Protein AF-A0A3F3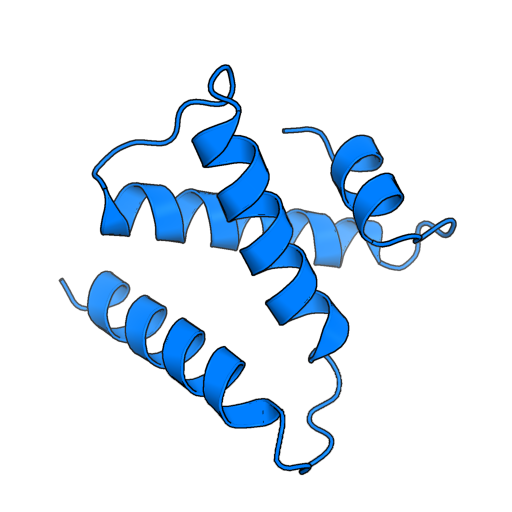AGH7-F1 (afdb_monomer_lite)

Structure (mmCIF, N/CA/C/O backbone):
data_AF-A0A3F3AGH7-F1
#
_entry.id   AF-A0A3F3AGH7-F1
#
loop_
_atom_site.group_PDB
_atom_site.id
_atom_site.type_symbol
_atom_site.label_atom_id
_atom_site.label_alt_id
_atom_site.label_comp_id
_atom_site.label_asym_id
_atom_site.label_entity_id
_atom_site.label_seq_id
_atom_site.pdbx_PDB_ins_code
_atom_site.Cartn_x
_atom_site.Cartn_y
_atom_site.Cartn_z
_atom_site.occupancy
_atom_site.B_iso_or_equiv
_atom_site.auth_seq_id
_atom_site.auth_comp_id
_atom_site.auth_asym_id
_atom_site.auth_atom_id
_atom_site.pdbx_PDB_model_num
ATOM 1 N N . MET A 1 1 ? -6.786 8.535 -3.350 1.00 78.88 1 MET A N 1
ATOM 2 C CA . MET A 1 1 ? -5.350 8.224 -3.468 1.00 78.88 1 MET A CA 1
ATOM 3 C C . MET A 1 1 ? -5.157 7.713 -4.870 1.00 78.88 1 MET A C 1
ATOM 5 O O . MET A 1 1 ? -5.827 6.753 -5.227 1.00 78.88 1 MET A O 1
ATOM 9 N N . ASP A 1 2 ? -4.344 8.409 -5.652 1.00 90.12 2 ASP A N 1
ATOM 10 C CA . ASP A 1 2 ? -4.205 8.160 -7.084 1.00 90.12 2 ASP A CA 1
ATOM 11 C C . ASP A 1 2 ? -2.993 7.269 -7.393 1.00 90.12 2 ASP A C 1
ATOM 13 O O . ASP A 1 2 ? -1.967 7.349 -6.707 1.00 90.12 2 ASP A O 1
ATOM 17 N N . LEU A 1 3 ? -3.118 6.427 -8.422 1.00 93.88 3 LEU A N 1
ATOM 18 C CA . LEU A 1 3 ? -2.089 5.469 -8.830 1.00 93.88 3 LEU A CA 1
ATOM 19 C C . LEU A 1 3 ? -0.774 6.183 -9.168 1.00 93.88 3 LEU A C 1
ATOM 21 O O . LEU A 1 3 ? 0.283 5.774 -8.690 1.00 93.88 3 LEU A O 1
ATOM 25 N N . GLU A 1 4 ? -0.830 7.301 -9.895 1.00 95.19 4 GLU A N 1
ATOM 26 C CA . GLU A 1 4 ? 0.364 8.062 -10.287 1.00 95.19 4 GLU A CA 1
ATOM 27 C C . GLU A 1 4 ? 1.120 8.624 -9.077 1.00 95.19 4 GLU A C 1
ATOM 29 O O . GLU A 1 4 ? 2.353 8.650 -9.049 1.00 95.19 4 GLU A O 1
ATOM 34 N N . GLN A 1 5 ? 0.407 9.030 -8.021 1.00 93.88 5 GLN A N 1
ATOM 35 C CA . GLN A 1 5 ? 1.041 9.503 -6.785 1.00 93.88 5 GLN A CA 1
ATOM 36 C C . GLN A 1 5 ? 1.822 8.388 -6.090 1.00 93.88 5 GLN A C 1
ATOM 38 O O . GLN A 1 5 ? 2.913 8.624 -5.566 1.00 93.88 5 GLN A O 1
ATOM 43 N N . VAL A 1 6 ? 1.265 7.179 -6.093 1.00 95.62 6 VAL A N 1
ATOM 44 C CA . VAL A 1 6 ? 1.887 5.997 -5.495 1.00 95.62 6 VAL A CA 1
ATOM 45 C C . VAL A 1 6 ? 3.064 5.528 -6.345 1.00 95.62 6 VAL A C 1
ATOM 47 O O . VAL A 1 6 ? 4.144 5.330 -5.800 1.00 95.62 6 VAL A O 1
ATOM 50 N N . LYS A 1 7 ? 2.926 5.468 -7.672 1.00 96.25 7 LYS A N 1
ATOM 51 C CA . LYS A 1 7 ? 4.035 5.173 -8.594 1.00 96.25 7 LYS A CA 1
ATOM 52 C C . LYS A 1 7 ? 5.196 6.145 -8.430 1.00 96.25 7 LYS A C 1
ATOM 54 O O . LYS A 1 7 ? 6.344 5.724 -8.310 1.00 96.25 7 LYS A O 1
ATOM 59 N N . LYS A 1 8 ? 4.901 7.444 -8.313 1.00 95.69 8 LYS A N 1
ATOM 60 C CA . LYS A 1 8 ? 5.912 8.472 -8.041 1.00 95.69 8 LYS A CA 1
ATOM 61 C C . LYS A 1 8 ? 6.627 8.249 -6.708 1.00 95.69 8 LYS A C 1
ATOM 63 O O . LYS A 1 8 ? 7.832 8.480 -6.623 1.00 95.69 8 LYS A O 1
ATOM 68 N N . PHE A 1 9 ? 5.907 7.807 -5.677 1.00 94.56 9 PHE A N 1
ATOM 69 C CA . PHE A 1 9 ? 6.498 7.458 -4.384 1.00 94.56 9 PHE A CA 1
ATOM 70 C C . PHE A 1 9 ? 7.407 6.221 -4.486 1.00 94.56 9 PHE A C 1
ATOM 72 O O . PHE A 1 9 ? 8.533 6.260 -3.994 1.00 94.56 9 PHE A O 1
ATOM 79 N N . LEU A 1 10 ? 6.956 5.176 -5.189 1.00 94.44 10 LEU A N 1
ATOM 80 C CA . LEU A 1 10 ? 7.699 3.931 -5.434 1.00 94.44 10 LEU A CA 1
ATOM 81 C C . LEU A 1 10 ? 8.849 4.082 -6.445 1.00 94.44 10 LEU A C 1
ATOM 83 O O . LEU A 1 10 ? 9.675 3.184 -6.565 1.00 94.44 10 LEU A O 1
ATOM 87 N N . ARG A 1 11 ? 8.913 5.213 -7.164 1.00 95.38 11 ARG A N 1
ATOM 88 C CA . ARG A 1 11 ? 9.837 5.461 -8.287 1.00 95.38 11 ARG A CA 1
ATOM 89 C C . ARG A 1 11 ? 9.660 4.460 -9.438 1.00 95.38 11 ARG A C 1
ATOM 91 O O . ARG A 1 11 ? 10.639 4.033 -10.038 1.00 95.38 11 ARG A O 1
ATOM 98 N N . VAL A 1 12 ? 8.407 4.118 -9.740 1.00 94.44 12 VAL A N 1
ATOM 99 C CA . VAL A 1 12 ? 8.011 3.260 -10.867 1.00 94.44 12 VAL A CA 1
ATOM 100 C C . VAL A 1 12 ? 7.549 4.141 -12.026 1.00 94.44 12 VAL A C 1
ATOM 102 O O . VAL A 1 12 ? 6.626 4.939 -11.865 1.00 94.44 12 VAL A O 1
ATOM 105 N N . ASP A 1 13 ? 8.182 4.004 -13.187 1.00 94.19 13 ASP A N 1
ATOM 106 C CA . ASP A 1 13 ? 7.934 4.801 -14.397 1.00 94.19 13 ASP A CA 1
ATOM 107 C C . ASP A 1 13 ? 7.313 4.000 -15.557 1.00 94.19 13 ASP A C 1
ATOM 109 O O . ASP A 1 13 ? 6.913 4.576 -16.568 1.00 94.19 13 ASP A O 1
ATOM 113 N N . PHE A 1 14 ? 7.164 2.686 -15.396 1.00 93.00 14 PHE A N 1
ATOM 114 C CA . PHE A 1 14 ? 6.507 1.786 -16.344 1.00 93.00 14 PHE A CA 1
ATOM 115 C C . PHE A 1 14 ? 5.069 1.453 -15.915 1.00 93.00 14 PHE A C 1
ATOM 117 O O . PHE A 1 14 ? 4.660 1.729 -14.787 1.00 93.00 14 PHE A O 1
ATOM 124 N N . SER A 1 15 ? 4.272 0.893 -16.830 1.00 95.06 15 SER A N 1
ATOM 125 C CA . SER A 1 15 ? 2.850 0.571 -16.607 1.00 95.06 15 SER A CA 1
ATOM 126 C C . SER A 1 15 ? 2.563 -0.908 -16.336 1.00 95.06 15 SER A C 1
ATOM 128 O O . SER A 1 15 ? 1.446 -1.268 -15.973 1.00 95.06 15 SER A O 1
ATOM 130 N N . GLU A 1 16 ? 3.556 -1.786 -16.485 1.00 94.94 16 GLU A N 1
ATOM 131 C CA . GLU A 1 16 ? 3.391 -3.241 -16.323 1.00 94.94 16 GLU A CA 1
ATOM 132 C C . GLU A 1 16 ? 2.900 -3.628 -14.918 1.00 94.94 16 GLU A C 1
ATOM 134 O O . GLU A 1 16 ? 2.161 -4.599 -14.759 1.00 94.94 16 GLU A O 1
ATOM 139 N N . ASP A 1 17 ? 3.251 -2.827 -13.909 1.00 94.56 17 ASP A N 1
ATOM 140 C CA . ASP A 1 17 ? 2.861 -3.048 -12.519 1.00 94.56 17 ASP A CA 1
ATOM 141 C C . ASP A 1 17 ? 1.614 -2.265 -12.090 1.00 94.56 17 ASP A C 1
ATOM 143 O O . ASP A 1 17 ? 1.188 -2.403 -10.946 1.00 94.56 17 ASP A O 1
ATOM 147 N N . ASP A 1 18 ? 0.973 -1.491 -12.972 1.00 95.88 18 ASP A N 1
ATOM 148 C CA . ASP A 1 18 ? -0.162 -0.624 -12.615 1.00 95.88 18 ASP A CA 1
ATOM 149 C C . ASP A 1 18 ? -1.299 -1.404 -11.946 1.00 95.88 18 ASP A C 1
ATOM 151 O O . ASP A 1 18 ? -1.844 -0.986 -10.922 1.00 95.88 18 ASP A O 1
ATOM 155 N N . THR A 1 19 ? -1.618 -2.584 -12.482 1.00 96.25 19 THR A N 1
ATOM 156 C CA . THR A 1 19 ? -2.657 -3.463 -11.918 1.00 96.25 19 THR A CA 1
ATOM 157 C C . THR A 1 19 ? -2.265 -3.968 -10.530 1.00 96.25 19 THR A C 1
ATOM 159 O O . THR A 1 19 ? -3.091 -4.010 -9.620 1.00 96.25 19 THR A O 1
ATOM 162 N N . TYR A 1 20 ? -0.993 -4.324 -10.342 1.00 95.00 20 TYR A N 1
ATOM 163 C CA . TYR A 1 20 ? -0.496 -4.818 -9.063 1.00 95.00 20 TYR A CA 1
ATOM 164 C C . TYR A 1 20 ? -0.437 -3.703 -8.013 1.00 95.00 20 TYR A C 1
ATOM 166 O O . TYR A 1 20 ? -0.910 -3.887 -6.897 1.00 95.00 20 TYR A O 1
ATOM 174 N N . ILE A 1 21 ? 0.070 -2.524 -8.372 1.00 96.12 21 ILE A N 1
ATOM 175 C CA . ILE A 1 21 ? 0.123 -1.362 -7.479 1.00 96.12 21 ILE A CA 1
ATOM 176 C C . ILE A 1 21 ? -1.295 -0.924 -7.094 1.00 96.12 21 ILE A C 1
ATOM 178 O O . ILE A 1 21 ? -1.528 -0.605 -5.932 1.00 96.12 21 ILE A O 1
ATOM 182 N N . THR A 1 22 ? -2.254 -0.976 -8.023 1.00 96.88 22 THR A N 1
ATOM 183 C CA . THR A 1 22 ? -3.671 -0.697 -7.731 1.00 96.88 22 THR A CA 1
ATOM 184 C C . THR A 1 22 ? -4.218 -1.662 -6.679 1.00 96.88 22 THR A C 1
ATOM 186 O O . THR A 1 22 ? -4.772 -1.215 -5.678 1.00 96.88 22 THR A O 1
ATOM 189 N N . LEU A 1 23 ? -3.957 -2.966 -6.825 1.00 95.44 23 LEU A N 1
ATOM 190 C CA . LEU A 1 23 ? -4.329 -3.959 -5.814 1.00 95.44 23 LEU A CA 1
ATOM 191 C C . LEU A 1 23 ? -3.706 -3.650 -4.444 1.00 95.44 23 LEU A C 1
ATOM 193 O O . LEU A 1 23 ? -4.382 -3.733 -3.423 1.00 95.44 23 LEU A O 1
ATOM 197 N N . LEU A 1 24 ? -2.425 -3.276 -4.400 1.00 94.88 24 LEU A N 1
ATOM 198 C CA . LEU A 1 24 ? -1.758 -2.935 -3.140 1.00 94.88 24 LEU A CA 1
ATOM 199 C C . LEU A 1 24 ? -2.354 -1.688 -2.478 1.00 94.88 24 LEU A C 1
ATOM 201 O O . LEU A 1 24 ? -2.417 -1.623 -1.250 1.00 94.88 24 LEU A O 1
ATOM 205 N N . ILE A 1 25 ? -2.783 -0.703 -3.270 1.00 96.06 25 ILE A N 1
ATOM 206 C CA . ILE A 1 25 ? -3.478 0.486 -2.769 1.00 96.06 25 ILE A CA 1
ATOM 207 C C . ILE A 1 25 ? -4.787 0.081 -2.092 1.00 96.06 25 ILE A C 1
ATOM 209 O O . ILE A 1 25 ? -5.054 0.559 -0.989 1.00 96.06 25 ILE A O 1
ATOM 213 N N . ASP A 1 26 ? -5.572 -0.795 -2.718 1.00 95.62 26 ASP A N 1
ATOM 214 C CA . ASP A 1 26 ? -6.847 -1.259 -2.167 1.00 95.62 26 ASP A CA 1
ATOM 215 C C . ASP A 1 26 ? -6.635 -2.059 -0.877 1.00 95.62 26 ASP A C 1
ATOM 217 O O . ASP A 1 26 ? -7.206 -1.707 0.156 1.00 95.62 26 ASP A O 1
ATOM 221 N N . VAL A 1 27 ? -5.695 -3.012 -0.879 1.00 93.06 27 VAL A N 1
ATOM 222 C CA . VAL A 1 27 ? -5.294 -3.768 0.324 1.00 93.06 27 VAL A CA 1
ATOM 223 C C . VAL A 1 27 ? -4.867 -2.830 1.456 1.00 93.06 27 VAL A C 1
ATOM 225 O O . VAL A 1 27 ? -5.248 -3.020 2.609 1.00 93.06 27 VAL A O 1
ATOM 228 N N . ALA A 1 28 ? -4.084 -1.792 1.153 1.00 93.00 28 ALA A N 1
ATOM 229 C CA . ALA A 1 28 ? -3.655 -0.829 2.160 1.00 93.00 28 ALA A CA 1
ATOM 230 C C . ALA A 1 28 ? -4.822 0.008 2.707 1.00 93.00 28 ALA A C 1
ATOM 232 O O . ALA A 1 28 ? -4.828 0.324 3.897 1.00 93.00 28 ALA A O 1
ATOM 233 N N . LYS A 1 29 ? -5.806 0.380 1.876 1.00 94.00 29 LYS A N 1
ATOM 234 C CA . LYS A 1 29 ? -7.005 1.099 2.337 1.00 94.00 29 LYS A CA 1
ATOM 235 C C . LYS A 1 29 ? -7.850 0.223 3.250 1.00 94.00 29 LYS A C 1
ATOM 237 O O . LYS A 1 29 ? -8.192 0.684 4.336 1.00 94.00 29 LYS A O 1
ATOM 242 N N . GLU A 1 30 ? -8.138 -1.007 2.833 1.00 93.69 30 GLU A N 1
ATOM 243 C CA . GLU A 1 30 ? -8.896 -1.984 3.621 1.00 93.69 30 GLU A CA 1
ATOM 244 C C . GLU A 1 30 ? -8.217 -2.228 4.969 1.00 93.69 30 GLU A C 1
ATOM 246 O O . GLU A 1 30 ? -8.822 -1.981 6.006 1.00 93.69 30 GLU A O 1
ATOM 251 N N . TYR A 1 31 ? -6.912 -2.513 4.973 1.00 88.25 31 TYR A N 1
ATOM 252 C CA . TYR A 1 31 ? -6.145 -2.710 6.207 1.00 88.25 31 TYR A CA 1
ATOM 253 C C . TYR A 1 31 ? -6.223 -1.521 7.175 1.00 88.25 31 TYR A C 1
ATOM 255 O O . TYR A 1 31 ? -6.300 -1.683 8.394 1.00 88.25 31 TYR A O 1
ATOM 263 N N . ILE A 1 32 ? -6.181 -0.293 6.653 1.00 88.88 32 ILE A N 1
ATOM 264 C CA . ILE A 1 32 ? -6.311 0.898 7.493 1.00 88.88 32 ILE A CA 1
ATOM 265 C C . ILE A 1 32 ? -7.742 1.027 8.029 1.00 88.88 32 ILE A C 1
ATOM 267 O O . ILE A 1 32 ? -7.915 1.340 9.207 1.00 88.88 32 ILE A O 1
ATOM 271 N N . VAL A 1 33 ? -8.762 0.799 7.197 1.00 92.19 33 VAL A N 1
ATOM 272 C CA . VAL A 1 33 ? -10.166 0.822 7.635 1.00 92.19 33 VAL A CA 1
ATOM 273 C C . VAL A 1 33 ? -10.403 -0.221 8.723 1.00 92.19 33 VAL A C 1
ATOM 275 O O . VAL A 1 33 ? -10.975 0.129 9.750 1.00 92.19 33 VAL A O 1
ATOM 278 N N . ASP A 1 34 ? -9.885 -1.432 8.571 1.00 89.12 34 ASP A N 1
ATOM 279 C CA . ASP A 1 34 ? -10.043 -2.501 9.558 1.00 89.12 34 ASP A CA 1
ATOM 280 C C . ASP A 1 34 ? -9.282 -2.197 10.860 1.00 89.12 34 ASP A C 1
ATOM 282 O O . ASP A 1 34 ? -9.759 -2.487 11.957 1.00 89.12 34 ASP A O 1
ATOM 286 N N . ALA A 1 35 ? -8.118 -1.543 10.771 1.00 85.62 35 ALA A N 1
ATOM 287 C CA . ALA A 1 35 ? -7.313 -1.183 11.938 1.00 85.62 35 ALA A CA 1
ATOM 288 C C . ALA A 1 35 ? -7.865 0.007 12.746 1.00 85.62 35 ALA A C 1
ATOM 290 O O . ALA A 1 35 ? -7.718 0.036 13.969 1.00 85.62 35 ALA A O 1
ATOM 291 N N . VAL A 1 36 ? -8.415 1.034 12.083 1.00 87.00 36 VAL A N 1
ATOM 292 C CA . VAL A 1 36 ? -8.800 2.307 12.737 1.00 87.00 36 VAL A CA 1
ATOM 293 C C . VAL A 1 36 ? -10.247 2.748 12.477 1.00 87.00 36 VAL A C 1
ATOM 295 O O . VAL A 1 36 ? -10.644 3.840 12.887 1.00 87.00 36 VAL A O 1
ATOM 298 N N . GLY A 1 37 ? -11.042 1.928 11.793 1.00 88.94 37 GLY A N 1
ATOM 299 C CA . GLY A 1 37 ? -12.471 2.122 11.522 1.00 88.94 37 GLY A CA 1
ATOM 300 C C . GLY A 1 37 ? -12.811 3.067 10.365 1.00 88.94 37 GLY A C 1
ATOM 301 O O . GLY A 1 37 ? -13.983 3.211 10.023 1.00 88.94 37 GLY A O 1
ATOM 302 N N . LYS A 1 38 ? -11.828 3.759 9.773 1.00 90.44 38 LYS A N 1
ATOM 303 C CA . LYS A 1 38 ? -12.035 4.648 8.617 1.00 90.44 38 LYS A CA 1
ATOM 304 C C . LYS A 1 38 ? -10.737 4.972 7.891 1.00 90.44 38 LYS A C 1
ATOM 306 O O . LYS A 1 38 ? -9.666 4.983 8.493 1.00 90.44 38 LYS A O 1
ATOM 311 N N . TYR A 1 39 ? -10.865 5.393 6.640 1.00 90.06 39 TYR A N 1
ATOM 312 C CA . TYR A 1 39 ? -9.782 5.967 5.851 1.00 90.06 39 TYR A CA 1
ATOM 313 C C . TYR A 1 39 ? -10.180 7.362 5.356 1.00 90.06 39 TYR A C 1
ATOM 315 O O .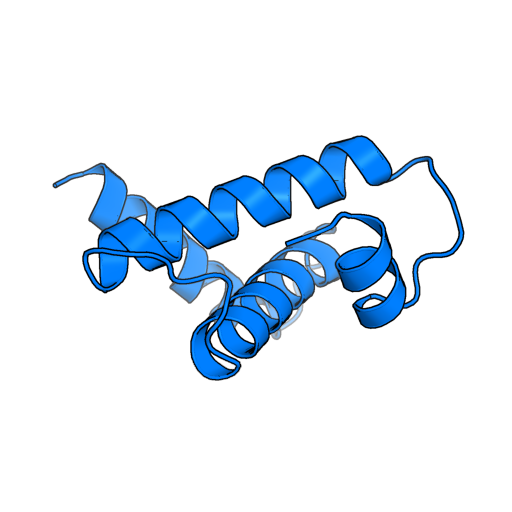 TYR A 1 39 ? -11.251 7.538 4.781 1.00 90.06 39 TYR A O 1
ATOM 323 N N . ASP A 1 40 ? -9.331 8.362 5.608 1.00 88.44 40 ASP A N 1
ATOM 324 C CA . ASP A 1 40 ? -9.551 9.751 5.189 1.00 88.44 40 ASP A CA 1
ATOM 325 C C . ASP A 1 40 ? -8.448 10.194 4.222 1.00 88.44 40 ASP A C 1
ATOM 327 O O . ASP A 1 40 ? -7.317 10.487 4.620 1.00 88.44 40 ASP A O 1
ATOM 331 N N . GLU A 1 41 ? -8.798 10.278 2.938 1.00 86.62 41 GLU A N 1
ATOM 332 C CA . GLU A 1 41 ? -7.888 10.674 1.861 1.00 86.62 41 GLU A CA 1
ATOM 333 C C . GLU A 1 41 ? -7.414 12.128 1.940 1.00 86.62 41 GLU A C 1
ATOM 335 O O . GLU A 1 41 ? -6.465 12.491 1.246 1.00 86.62 41 GLU A O 1
ATOM 340 N N . THR A 1 42 ? -8.025 12.982 2.761 1.00 89.25 42 THR A N 1
ATOM 341 C CA . THR A 1 42 ? -7.583 14.376 2.920 1.00 89.25 42 THR A CA 1
ATOM 342 C C . THR A 1 42 ? -6.443 14.505 3.928 1.00 89.25 42 THR A C 1
ATOM 344 O O . THR A 1 42 ? -5.605 15.404 3.821 1.00 89.25 42 THR A O 1
ATOM 347 N N . SER A 1 43 ? -6.341 13.562 4.863 1.00 89.25 43 SER A N 1
ATOM 348 C CA . SER A 1 43 ? -5.382 13.616 5.958 1.00 89.25 43 SER A CA 1
ATOM 349 C C . SER A 1 43 ? -4.016 13.053 5.565 1.00 89.25 43 SER A C 1
ATOM 351 O O . SER A 1 43 ? -3.856 11.906 5.143 1.00 89.25 43 SER A O 1
ATOM 353 N N . ALA A 1 44 ? -2.977 13.864 5.774 1.00 88.00 44 ALA A N 1
ATOM 354 C CA . ALA A 1 44 ? -1.597 13.500 5.461 1.00 88.00 44 ALA A CA 1
ATOM 355 C C . ALA A 1 44 ? -1.111 12.247 6.217 1.00 88.00 44 ALA A C 1
ATOM 357 O O . ALA A 1 44 ? -0.276 11.511 5.697 1.00 88.00 44 ALA A O 1
ATOM 358 N N . ARG A 1 45 ? -1.653 11.967 7.413 1.00 83.25 45 ARG A N 1
ATOM 359 C CA . ARG A 1 45 ? -1.296 10.775 8.205 1.00 83.25 45 ARG A CA 1
ATOM 360 C C . ARG A 1 45 ? -1.754 9.490 7.519 1.00 83.25 45 ARG A C 1
ATOM 362 O O . ARG A 1 45 ? -0.976 8.550 7.408 1.00 83.25 45 ARG A O 1
ATOM 369 N N . TYR A 1 46 ? -2.985 9.486 7.010 1.00 88.75 46 TYR A N 1
ATOM 370 C CA . TYR A 1 46 ? -3.541 8.366 6.253 1.00 88.75 46 TYR A CA 1
ATOM 371 C C . TYR A 1 46 ? -2.794 8.151 4.935 1.00 88.75 46 TYR A C 1
ATOM 373 O O . TYR A 1 46 ? -2.506 7.012 4.572 1.00 88.75 46 TYR A O 1
ATOM 381 N N . LYS A 1 47 ? -2.406 9.237 4.251 1.00 90.44 47 LYS A N 1
ATOM 382 C CA . LYS A 1 47 ? -1.578 9.157 3.037 1.00 90.44 47 LYS A CA 1
ATOM 383 C C . LYS A 1 47 ? -0.214 8.531 3.309 1.00 90.44 47 LYS A C 1
ATOM 385 O O . LYS A 1 47 ? 0.186 7.619 2.596 1.00 90.44 47 LYS A O 1
ATOM 390 N N . LEU A 1 48 ? 0.477 9.000 4.349 1.00 89.94 48 LEU A N 1
ATOM 391 C CA . LEU A 1 48 ? 1.784 8.474 4.735 1.00 89.94 48 LEU A CA 1
ATOM 392 C C . LEU A 1 48 ? 1.704 6.986 5.089 1.00 89.94 48 LEU A C 1
ATOM 394 O O . LEU A 1 48 ? 2.561 6.214 4.663 1.00 89.94 48 LEU A O 1
ATOM 398 N N . LEU A 1 49 ? 0.678 6.583 5.842 1.00 90.12 49 LEU A N 1
ATOM 399 C CA . LEU A 1 49 ? 0.482 5.187 6.220 1.00 90.12 49 LEU A CA 1
ATOM 400 C C . LEU A 1 49 ? 0.244 4.302 4.991 1.00 90.12 49 LEU A C 1
ATOM 402 O O . LEU A 1 49 ? 0.915 3.283 4.847 1.00 90.12 49 LEU A O 1
ATOM 406 N N . LEU A 1 50 ? -0.631 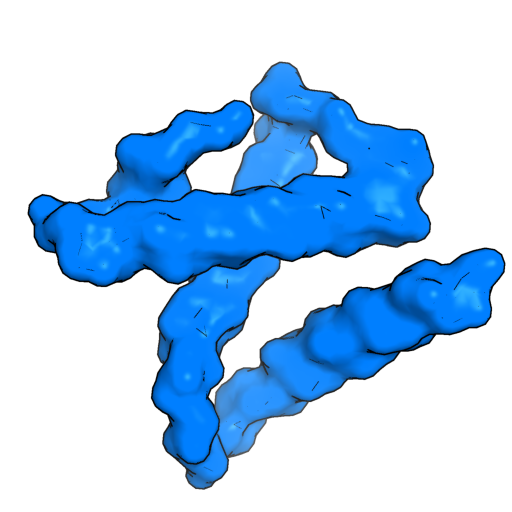4.734 4.076 1.00 94.25 50 LEU A N 1
ATOM 407 C CA . LEU A 1 50 ? -0.884 4.020 2.825 1.00 94.25 50 LEU A CA 1
ATOM 408 C C . LEU A 1 50 ? 0.403 3.858 2.008 1.00 94.25 50 LEU A C 1
ATOM 410 O O . LEU A 1 50 ? 0.719 2.742 1.607 1.00 94.25 50 LEU A O 1
ATOM 414 N N . PHE A 1 51 ? 1.181 4.931 1.817 1.00 93.44 51 PHE A N 1
ATOM 415 C CA . PHE A 1 51 ? 2.446 4.852 1.080 1.00 93.44 51 PHE A CA 1
ATOM 416 C C . PHE A 1 51 ? 3.419 3.845 1.695 1.00 93.44 51 PHE A C 1
ATOM 418 O O . PHE A 1 51 ? 4.005 3.053 0.967 1.00 93.44 51 PHE A O 1
ATOM 425 N N . ASN A 1 52 ? 3.566 3.832 3.023 1.00 90.56 52 ASN A N 1
ATOM 426 C CA . ASN A 1 52 ? 4.475 2.899 3.691 1.00 90.56 52 ASN A CA 1
ATOM 427 C C . ASN A 1 52 ? 4.031 1.440 3.533 1.00 90.56 52 ASN A C 1
ATOM 429 O O . ASN A 1 52 ? 4.875 0.575 3.298 1.00 90.56 52 ASN A O 1
ATOM 433 N N . ILE A 1 53 ? 2.728 1.161 3.640 1.00 91.31 53 ILE A N 1
ATOM 434 C CA . ILE A 1 53 ? 2.191 -0.193 3.450 1.00 91.31 53 ILE A CA 1
ATOM 435 C C . ILE A 1 53 ? 2.421 -0.646 2.008 1.00 91.31 53 ILE A C 1
ATOM 437 O O . ILE A 1 53 ? 2.990 -1.715 1.796 1.00 91.31 53 ILE A O 1
ATOM 441 N N . VAL A 1 54 ? 2.052 0.181 1.026 1.00 94.00 54 VAL A N 1
ATOM 442 C CA . VAL A 1 54 ? 2.230 -0.155 -0.392 1.00 94.00 54 VAL A CA 1
ATOM 443 C C . VAL A 1 54 ? 3.707 -0.359 -0.734 1.00 94.00 54 VAL A C 1
ATOM 445 O O . VAL A 1 54 ? 4.027 -1.364 -1.356 1.00 94.00 54 VAL A O 1
ATOM 448 N N . SER A 1 55 ? 4.614 0.514 -0.272 1.00 91.38 55 SER A N 1
ATOM 449 C CA . SER A 1 55 ? 6.070 0.340 -0.460 1.00 91.38 55 SER A CA 1
ATOM 450 C C . SER A 1 55 ? 6.548 -0.980 0.118 1.00 91.38 55 SER A C 1
ATOM 452 O O . SER A 1 55 ? 7.231 -1.742 -0.555 1.00 91.38 55 SER A O 1
ATOM 454 N N . THR A 1 56 ? 6.120 -1.292 1.344 1.00 88.06 56 THR A N 1
ATOM 455 C CA . THR A 1 56 ? 6.512 -2.528 2.026 1.00 88.06 56 THR A CA 1
ATOM 456 C C . THR A 1 56 ? 6.058 -3.758 1.242 1.00 88.06 56 THR A C 1
ATOM 458 O O . THR A 1 56 ? 6.832 -4.697 1.079 1.00 88.06 56 THR A O 1
ATOM 461 N N . LEU A 1 57 ? 4.823 -3.768 0.741 1.00 88.81 57 LEU A N 1
ATOM 462 C CA . LEU A 1 57 ? 4.294 -4.896 -0.025 1.00 88.81 57 LEU A CA 1
ATOM 463 C C . LEU A 1 57 ? 4.925 -4.996 -1.422 1.00 88.81 57 LEU A C 1
ATOM 465 O O . LEU A 1 57 ? 5.225 -6.097 -1.876 1.00 88.81 57 LEU A O 1
ATOM 469 N N . TYR A 1 58 ? 5.166 -3.861 -2.077 1.00 91.31 58 TYR A N 1
ATOM 470 C CA . TYR A 1 58 ? 5.732 -3.802 -3.422 1.00 91.31 58 TYR A CA 1
ATOM 471 C C . TYR A 1 58 ? 7.214 -4.206 -3.450 1.00 91.31 58 TYR A C 1
ATOM 473 O O . TYR A 1 58 ? 7.607 -5.057 -4.247 1.00 91.31 58 TYR A O 1
ATOM 481 N N . GLU A 1 59 ? 8.034 -3.662 -2.545 1.00 87.31 59 GLU A N 1
ATOM 482 C CA . GLU A 1 59 ? 9.474 -3.954 -2.460 1.00 87.31 59 GLU A CA 1
ATOM 483 C C . GLU A 1 59 ? 9.758 -5.422 -2.118 1.00 87.31 59 GLU A C 1
ATOM 485 O O . GLU A 1 59 ? 10.754 -5.986 -2.566 1.00 87.31 59 GLU A O 1
ATOM 490 N N . ASN A 1 60 ? 8.868 -6.065 -1.358 1.00 82.81 60 ASN A N 1
ATOM 491 C CA . ASN A 1 60 ? 9.018 -7.457 -0.932 1.00 82.81 60 ASN A CA 1
ATOM 492 C C . ASN A 1 60 ? 8.196 -8.439 -1.791 1.00 82.81 60 ASN A C 1
ATOM 494 O O . ASN A 1 60 ? 7.915 -9.557 -1.360 1.00 82.81 60 ASN A O 1
ATOM 498 N N . ARG A 1 61 ? 7.820 -8.046 -3.019 1.00 74.25 61 ARG A N 1
ATOM 499 C CA . ARG A 1 61 ? 7.083 -8.895 -3.978 1.00 74.25 61 ARG A CA 1
ATOM 500 C C . ARG A 1 61 ? 7.843 -10.172 -4.348 1.00 74.25 61 ARG A C 1
ATOM 502 O O . ARG A 1 61 ? 7.228 -11.209 -4.594 1.00 74.25 61 ARG A O 1
ATOM 509 N N . GLN A 1 62 ? 9.173 -10.111 -4.407 1.00 60.06 62 GLN A N 1
ATOM 510 C CA . GLN A 1 62 ? 10.011 -11.300 -4.539 1.00 60.06 62 GLN A CA 1
ATOM 511 C C . GLN A 1 62 ? 10.331 -11.816 -3.136 1.00 60.06 62 GLN A C 1
ATOM 513 O O . GLN A 1 62 ? 11.019 -11.141 -2.375 1.00 60.06 62 GLN A O 1
ATOM 518 N N . TYR A 1 63 ? 9.839 -13.013 -2.802 1.00 48.84 63 TYR A N 1
ATOM 519 C CA . TYR A 1 63 ? 10.191 -13.765 -1.592 1.00 48.84 63 TYR A CA 1
ATOM 520 C C . TYR A 1 63 ? 11.676 -14.175 -1.613 1.00 48.84 63 TYR A C 1
ATOM 522 O O . TYR A 1 63 ? 12.016 -15.357 -1.616 1.00 48.84 63 TYR A O 1
ATOM 530 N N . THR A 1 64 ? 12.595 -13.217 -1.650 1.00 47.66 64 THR A N 1
ATOM 531 C CA . THR A 1 64 ? 14.000 -13.487 -1.380 1.00 47.66 64 THR A CA 1
ATOM 532 C C . THR A 1 64 ? 14.103 -13.645 0.127 1.00 47.66 64 THR A C 1
ATOM 534 O O . THR A 1 64 ? 13.800 -12.724 0.885 1.00 47.66 64 THR A O 1
ATOM 537 N N . ILE A 1 65 ? 14.436 -14.859 0.562 1.00 47.94 65 ILE A N 1
ATOM 538 C CA . ILE A 1 65 ? 14.642 -15.224 1.964 1.00 47.94 65 ILE A CA 1
ATOM 539 C C . ILE A 1 65 ? 15.894 -14.489 2.448 1.00 47.94 65 ILE A C 1
ATOM 541 O O . ILE A 1 65 ? 16.986 -15.043 2.491 1.00 47.94 65 ILE A O 1
ATOM 545 N N . ASP A 1 66 ? 15.740 -13.216 2.774 1.00 50.72 66 ASP A N 1
ATOM 546 C CA . ASP A 1 66 ? 16.693 -12.474 3.577 1.00 50.72 66 ASP A CA 1
ATOM 547 C C . ASP A 1 66 ? 15.946 -11.849 4.761 1.00 50.72 66 ASP A C 1
ATOM 549 O O . ASP A 1 66 ? 14.715 -11.733 4.768 1.00 50.72 66 ASP A O 1
ATOM 553 N N . ARG A 1 67 ? 16.680 -11.503 5.818 1.00 53.69 67 ARG A N 1
ATOM 554 C CA . ARG A 1 67 ? 16.158 -11.104 7.142 1.00 53.69 67 ARG A CA 1
ATOM 555 C C . ARG A 1 67 ? 15.209 -9.886 7.135 1.00 53.69 67 ARG A C 1
ATOM 557 O O . ARG A 1 67 ? 14.668 -9.539 8.180 1.00 53.69 67 ARG A O 1
ATOM 564 N N . SER A 1 68 ? 14.966 -9.248 5.988 1.00 53.41 68 SER A N 1
ATOM 565 C CA . SER A 1 68 ? 13.999 -8.159 5.779 1.00 53.41 68 SER A CA 1
ATOM 566 C C . SER A 1 68 ? 12.522 -8.590 5.842 1.00 53.41 68 SER A C 1
ATOM 568 O O . SER A 1 68 ? 11.646 -7.735 5.985 1.00 53.41 68 SER A O 1
ATOM 570 N N . ASN A 1 69 ? 12.229 -9.895 5.807 1.00 60.62 69 ASN A N 1
ATOM 571 C CA . ASN A 1 69 ? 10.861 -10.425 5.717 1.00 60.62 69 ASN A CA 1
ATOM 572 C C . ASN A 1 69 ? 10.016 -10.330 7.007 1.00 60.62 69 ASN A C 1
ATOM 574 O O . ASN A 1 69 ? 8.804 -10.542 6.962 1.00 60.62 69 ASN A O 1
ATOM 578 N N . GLU A 1 70 ? 10.603 -9.999 8.164 1.00 66.38 70 GLU A N 1
ATOM 579 C CA . GLU A 1 70 ? 9.864 -9.957 9.440 1.00 66.38 70 GLU A CA 1
ATOM 580 C C . GLU A 1 70 ? 8.765 -8.883 9.464 1.00 66.38 70 GLU A C 1
ATOM 582 O O . GLU A 1 70 ? 7.673 -9.124 9.981 1.00 66.38 70 GLU A O 1
ATOM 587 N N . LYS A 1 71 ? 9.015 -7.709 8.866 1.00 65.38 71 LYS A N 1
ATOM 588 C CA . LYS A 1 71 ? 8.027 -6.616 8.820 1.00 65.38 71 LYS A CA 1
ATOM 589 C C . LYS A 1 71 ? 6.838 -6.960 7.930 1.00 65.38 71 LYS A C 1
ATOM 591 O O . LYS A 1 71 ? 5.701 -6.694 8.304 1.00 65.38 71 LYS A O 1
ATOM 596 N N . VAL A 1 72 ? 7.094 -7.580 6.780 1.00 68.88 72 VAL A N 1
ATOM 597 C CA . VAL A 1 72 ? 6.044 -8.041 5.862 1.00 68.88 72 VAL A CA 1
ATOM 598 C C . VAL A 1 72 ? 5.242 -9.154 6.519 1.00 68.88 72 VAL A C 1
ATOM 600 O O . VAL A 1 72 ? 4.019 -9.082 6.540 1.00 68.88 72 VAL A O 1
ATOM 603 N N . ALA A 1 73 ? 5.909 -10.136 7.13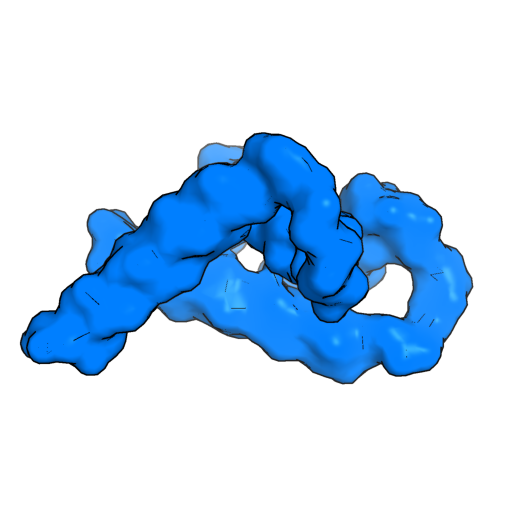3 1.00 67.62 73 ALA A N 1
ATOM 604 C CA . ALA A 1 73 ? 5.245 -11.210 7.865 1.00 67.62 73 ALA A CA 1
ATOM 605 C C . ALA A 1 73 ? 4.359 -10.675 9.001 1.00 67.62 73 ALA A C 1
ATOM 607 O O . ALA A 1 73 ? 3.246 -11.165 9.186 1.00 67.62 73 ALA A O 1
ATOM 608 N N . TYR A 1 74 ? 4.811 -9.646 9.730 1.00 79.00 74 TYR A N 1
ATOM 609 C CA . TYR A 1 74 ? 4.000 -8.976 10.747 1.00 79.00 74 TYR A CA 1
ATOM 610 C C . TYR A 1 74 ? 2.766 -8.297 10.142 1.00 79.00 74 TYR A C 1
ATOM 612 O O . TYR A 1 74 ? 1.655 -8.528 10.616 1.00 79.00 74 TYR A O 1
ATOM 620 N N . THR A 1 75 ? 2.939 -7.511 9.075 1.00 74.12 75 THR A N 1
ATOM 621 C CA . THR A 1 75 ? 1.824 -6.850 8.378 1.00 74.12 75 THR A CA 1
ATOM 622 C C . THR A 1 75 ? 0.823 -7.873 7.839 1.00 74.12 75 THR A C 1
ATOM 624 O O . THR A 1 75 ? -0.368 -7.737 8.089 1.00 74.12 75 THR A O 1
ATOM 627 N N . LEU A 1 76 ? 1.286 -8.949 7.192 1.00 69.38 76 LEU A N 1
ATOM 628 C CA . LEU A 1 76 ? 0.432 -10.028 6.683 1.00 69.38 76 LEU A CA 1
ATOM 629 C C . LEU A 1 76 ? -0.308 -10.761 7.806 1.00 69.38 76 LEU A C 1
ATOM 631 O O . LEU A 1 76 ? -1.501 -11.017 7.688 1.00 69.38 76 LEU A O 1
ATOM 635 N N . LYS A 1 77 ? 0.365 -11.069 8.919 1.00 74.69 77 LYS A N 1
ATOM 636 C CA . LYS A 1 77 ? -0.274 -11.694 10.086 1.00 74.69 77 LYS A CA 1
ATOM 637 C C . LYS A 1 77 ? -1.341 -10.786 10.702 1.00 74.69 77 LYS A C 1
ATOM 639 O O . LYS A 1 77 ? -2.383 -11.279 11.122 1.00 74.69 77 LYS A O 1
ATOM 644 N N . SER A 1 78 ? -1.081 -9.481 10.748 1.00 79.56 78 SER A N 1
ATOM 645 C CA . SER A 1 78 ? -2.043 -8.481 11.211 1.00 79.56 78 SER A CA 1
ATOM 646 C C . SER A 1 78 ? -3.261 -8.401 10.284 1.00 79.56 78 SER A C 1
ATOM 648 O O . SER A 1 78 ? -4.386 -8.453 10.772 1.00 79.56 78 SER A O 1
ATOM 650 N N . ILE A 1 79 ? -3.048 -8.381 8.959 1.00 70.88 79 ILE A N 1
ATOM 651 C CA . ILE A 1 79 ? -4.125 -8.436 7.953 1.00 70.88 79 ILE A CA 1
ATOM 652 C C . ILE A 1 79 ? -4.977 -9.700 8.152 1.00 70.88 79 ILE A C 1
ATOM 654 O O . ILE A 1 79 ? -6.195 -9.612 8.243 1.00 70.88 79 ILE A O 1
ATOM 658 N N . ILE A 1 80 ? -4.352 -10.877 8.285 1.00 67.44 80 ILE A N 1
ATOM 659 C CA . ILE A 1 80 ? -5.071 -12.146 8.503 1.00 67.44 80 ILE A CA 1
ATOM 660 C C . ILE A 1 80 ? -5.932 -12.090 9.769 1.00 67.44 80 ILE A C 1
ATOM 662 O O . ILE A 1 80 ? -7.066 -12.554 9.746 1.00 67.44 80 ILE A O 1
ATOM 666 N N . LEU A 1 81 ? -5.408 -11.530 10.863 1.00 73.44 81 LEU A N 1
ATOM 667 C CA . LEU A 1 81 ? -6.155 -11.414 12.114 1.00 73.44 81 LEU A CA 1
ATOM 668 C C . LEU A 1 81 ? -7.377 -10.499 11.968 1.00 73.44 81 LEU A C 1
ATOM 670 O O . LEU A 1 81 ? -8.424 -10.805 12.524 1.00 73.44 81 LEU A O 1
ATOM 674 N N . GLN A 1 82 ? -7.250 -9.398 11.225 1.00 69.81 82 GLN A N 1
ATOM 675 C CA . GLN A 1 82 ? -8.361 -8.481 10.963 1.00 69.81 82 GLN A CA 1
ATOM 676 C C . GLN A 1 82 ? -9.456 -9.130 10.113 1.00 69.81 82 GLN A C 1
ATOM 678 O O . GLN A 1 82 ? -10.624 -9.001 10.448 1.00 69.81 82 GLN A O 1
ATOM 683 N N . LEU A 1 83 ? -9.085 -9.902 9.087 1.00 54.25 83 LEU A N 1
ATOM 684 C CA . LEU A 1 83 ? -10.039 -10.62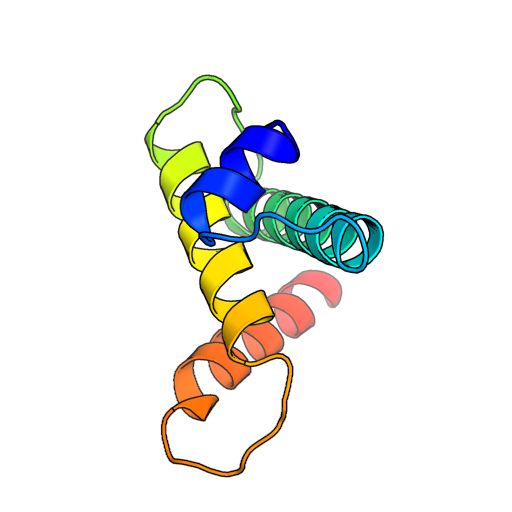4 8.234 1.00 54.25 83 LEU A CA 1
ATOM 685 C C . LEU A 1 83 ? -10.795 -11.758 8.954 1.00 54.25 83 LEU A C 1
ATOM 687 O O . LEU A 1 83 ? -11.768 -12.282 8.419 1.00 54.25 83 LEU A O 1
ATOM 691 N N . GLN A 1 84 ? -10.314 -12.201 10.118 1.00 66.31 84 GLN A N 1
ATOM 692 C CA . GLN A 1 84 ? -10.947 -13.249 10.927 1.00 66.31 84 GLN A CA 1
ATOM 693 C C . GLN A 1 84 ? -11.970 -12.712 11.942 1.00 66.31 84 GLN A C 1
ATOM 695 O O . GLN A 1 84 ? -12.650 -13.524 12.575 1.00 66.31 84 GLN A O 1
ATOM 700 N N . LEU A 1 85 ? -12.037 -11.389 12.129 1.00 56.41 85 LEU A N 1
ATOM 701 C CA . LEU A 1 85 ? -13.000 -10.701 12.998 1.00 56.41 85 LEU A CA 1
ATOM 702 C C . LEU A 1 85 ? -14.326 -10.454 12.269 1.00 56.41 85 LEU A C 1
ATOM 704 O O . LEU A 1 85 ? -15.364 -10.509 12.967 1.00 56.41 85 LEU A O 1
#

pLDDT: mean 83.58, std 14.05, range [47.66, 96.88]

Foldse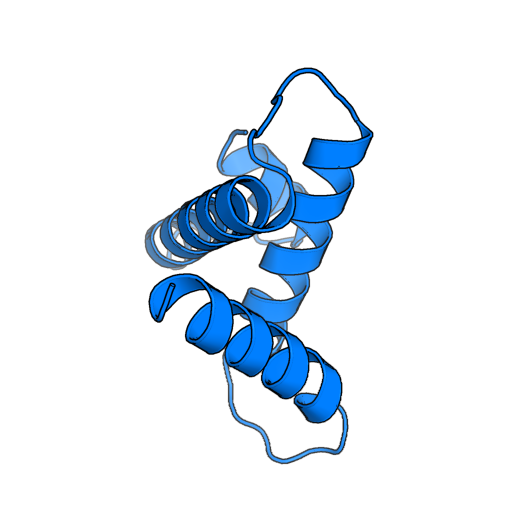ek 3Di:
DDLVVLCVLLVNDDCPCSVVLVVLLVLQQVLVCLVPVHADPVDPVSVVSSSVSSNLCVVCVDVPPDPSCPVVVVSVVSSVVSVVD

Secondary structure (DSSP, 8-state):
--HHHHHHHHT---STTHHHHHHHHHHHHHHHHHHHS---TT-HHHHHHHHHHHHHHHHT-S---STTHHHHHHHHHHHHHHHT-

Radius of gyration: 13.04 Å; chains: 1; bounding box: 30×30×30 Å

Sequence (85 aa):
MDLEQVKKFLRVDFSEDDTYITLLIDVAKEYIVDAVGKYDETSARYKLLLFNIVSTLYENRQYTIDRSNEKVAYTLKSIILQLQL

Organism: Clostridium botulinum (strain 657 / Type Ba4) (NCBI:txid515621)

InterPro domains:
  IPR006450 Phage HK97 gp6-like [TIGR01560] (3-84)
  IPR021146 Phage gp6-like head-tail connector protein [PF05135] (1-82)